Protein AF-A0A7V0P4Y6-F1 (afdb_monomer)

Foldseek 3Di:
DDPVVVVVVQVVAWAQAPVGTGGLVVLVVLLPADAPVRVVVVVDPDDHRPPCNPDQQLSVLVVDDPVRHDHSVVSRVVSVVVVVVVVVD

Solvent-accessible surface area (backbone atoms only — not comparable to full-atom values): 5318 Å² total; per-residue (Å²): 134,57,75,67,57,55,53,53,49,45,63,74,59,35,45,63,47,98,93,41,81,41,33,68,69,58,52,51,56,44,55,70,31,44,46,63,75,57,32,63,76,63,77,50,100,60,76,56,31,51,79,75,48,78,79,41,45,45,57,59,38,70,69,43,60,78,94,70,40,67,53,55,64,59,30,46,53,52,42,51,51,58,51,55,59,61,70,77,106

Radius of gyration: 15.43 Å; Cα contacts (8 Å, |Δi|>4): 70; chains: 1; bounding box: 32×36×42 Å

Mean predicted aligned error: 6.95 Å

pLDDT: mean 82.92, std 9.31, range [45.31, 93.0]

Sequence (89 aa):
MIQEDIEKWLKKNTFQCPLGRVSLRQCEANRNRPTFGKALRRRRWTLFKPLECENCTVWKNAAKPKDQRMSSKEAIDDQIEQRGQNHLR

Structure (mmCIF, N/CA/C/O backbone):
data_AF-A0A7V0P4Y6-F1
#
_entry.id   AF-A0A7V0P4Y6-F1
#
loop_
_atom_site.group_PDB
_atom_site.id
_atom_site.type_symbol
_atom_site.label_atom_id
_atom_site.label_alt_id
_atom_site.label_comp_id
_atom_site.label_asym_id
_atom_site.label_entity_id
_atom_site.label_seq_id
_atom_site.pdbx_PDB_ins_code
_atom_site.Cartn_x
_atom_site.Cartn_y
_atom_site.Cartn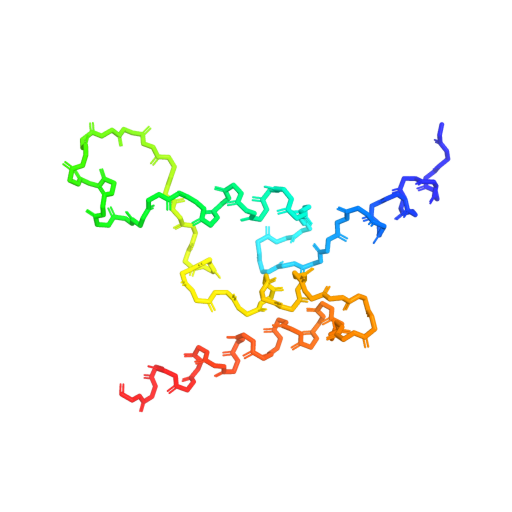_z
_atom_site.occupancy
_atom_site.B_iso_or_equiv
_atom_site.auth_seq_id
_atom_site.auth_comp_id
_atom_site.auth_asym_id
_atom_site.auth_atom_id
_atom_site.pdbx_PDB_model_num
ATOM 1 N N . MET A 1 1 ? -12.487 19.031 18.559 1.00 62.09 1 MET A N 1
ATOM 2 C CA . MET A 1 1 ? -12.362 17.571 18.363 1.00 62.09 1 MET A CA 1
ATOM 3 C C . MET A 1 1 ? -11.463 17.049 19.454 1.00 62.09 1 MET A C 1
ATOM 5 O O . MET A 1 1 ? -10.390 17.611 19.640 1.00 62.09 1 MET A O 1
ATOM 9 N N . ILE A 1 2 ? -11.930 16.057 20.201 1.00 86.12 2 ILE A N 1
ATOM 10 C CA . ILE A 1 2 ? -11.160 15.432 21.277 1.00 86.12 2 ILE A CA 1
ATOM 11 C C . ILE A 1 2 ? -10.187 14.438 20.625 1.00 86.12 2 ILE A C 1
ATOM 13 O O . ILE A 1 2 ? -10.509 13.859 19.587 1.00 86.12 2 ILE A O 1
ATOM 17 N N . GLN A 1 3 ? -8.992 14.252 21.188 1.00 89.38 3 GLN A N 1
ATOM 18 C CA . GLN A 1 3 ? -7.939 13.381 20.636 1.00 89.38 3 GLN A CA 1
ATOM 19 C C . GLN A 1 3 ? -8.458 11.978 20.249 1.00 89.38 3 GLN A C 1
ATOM 21 O O . GLN A 1 3 ? -8.077 11.424 19.218 1.00 89.38 3 GLN A O 1
ATOM 26 N N . GLU A 1 4 ? -9.396 11.434 21.026 1.00 92.25 4 GLU A N 1
ATOM 27 C CA . GLU A 1 4 ? -10.020 10.131 20.779 1.00 92.25 4 GLU A CA 1
ATOM 28 C C . GLU A 1 4 ? -10.796 10.050 19.456 1.00 92.25 4 GLU A C 1
ATOM 30 O O . GLU A 1 4 ? -10.792 9.009 18.791 1.00 92.25 4 GLU A O 1
ATOM 35 N N . ASP A 1 5 ? -11.451 11.137 19.043 1.00 93.00 5 ASP A N 1
ATOM 36 C CA . ASP A 1 5 ? -12.220 11.173 17.796 1.00 93.00 5 ASP A CA 1
ATOM 37 C C . ASP A 1 5 ? -11.291 11.102 16.585 1.00 93.00 5 ASP A C 1
ATOM 39 O O . ASP A 1 5 ? -11.582 10.415 15.601 1.00 93.00 5 ASP A O 1
ATOM 43 N N . ILE A 1 6 ? -10.134 11.761 16.687 1.00 90.25 6 ILE A N 1
ATOM 44 C CA . ILE A 1 6 ? -9.088 11.732 15.664 1.00 90.25 6 ILE A CA 1
ATOM 45 C C . ILE A 1 6 ? -8.558 10.303 15.527 1.00 90.25 6 ILE A C 1
ATOM 47 O O . ILE A 1 6 ? -8.462 9.780 14.416 1.00 90.25 6 ILE A O 1
ATOM 51 N N . GLU A 1 7 ? -8.277 9.620 16.637 1.00 90.38 7 GLU A N 1
ATOM 52 C CA . GLU A 1 7 ? -7.778 8.243 16.603 1.00 90.38 7 GLU A CA 1
ATOM 53 C C . GLU A 1 7 ? -8.796 7.243 16.049 1.00 90.38 7 GLU A C 1
ATOM 55 O O . GLU A 1 7 ? -8.436 6.374 15.242 1.00 90.38 7 GLU A O 1
ATOM 60 N N . LYS A 1 8 ? -10.072 7.372 16.435 1.00 91.19 8 LYS A N 1
ATOM 61 C CA . LYS A 1 8 ? -11.167 6.559 15.882 1.00 91.19 8 LYS A CA 1
ATOM 62 C C . LYS A 1 8 ? -11.296 6.778 14.380 1.00 91.19 8 LYS A C 1
ATOM 64 O O . LYS A 1 8 ? -11.384 5.808 13.620 1.00 91.19 8 LYS A O 1
ATOM 69 N N . TRP A 1 9 ? -11.254 8.034 13.936 1.00 91.06 9 TRP A N 1
ATOM 70 C CA . TRP A 1 9 ? -11.301 8.365 12.518 1.00 91.06 9 TRP A CA 1
ATOM 71 C C . TRP A 1 9 ? -10.106 7.771 11.768 1.00 91.06 9 TRP A C 1
ATOM 73 O O . TRP A 1 9 ? -10.290 7.114 10.740 1.00 91.06 9 TRP A O 1
ATOM 83 N N . LEU A 1 10 ? -8.892 7.912 12.304 1.00 89.69 10 LE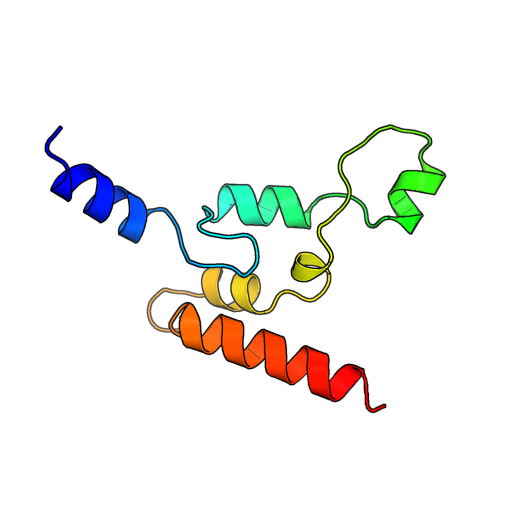U A N 1
ATOM 84 C CA . LEU A 1 10 ? -7.686 7.354 11.701 1.00 89.69 10 LEU A CA 1
ATOM 85 C C . LEU A 1 10 ? -7.782 5.829 11.591 1.00 89.69 10 LEU A C 1
ATOM 87 O O . LEU A 1 10 ? -7.536 5.291 10.515 1.00 89.69 10 LEU A O 1
ATOM 91 N N . LYS A 1 11 ? -8.179 5.108 12.648 1.00 87.38 11 LYS A N 1
ATOM 92 C CA . LYS A 1 11 ? -8.361 3.640 12.604 1.00 87.38 11 LYS A CA 1
ATOM 93 C C . LYS A 1 11 ? -9.393 3.194 11.562 1.00 87.38 11 LYS A C 1
ATOM 95 O O . LYS A 1 11 ? -9.224 2.138 10.965 1.00 87.38 11 LYS A O 1
ATOM 100 N N . LYS A 1 12 ? -10.445 3.984 11.325 1.00 86.62 12 LYS A N 1
ATOM 101 C CA . LYS A 1 12 ? -11.500 3.649 10.355 1.00 86.62 12 LYS A CA 1
ATOM 102 C C . LYS A 1 12 ? -11.098 3.923 8.901 1.00 86.62 12 LYS A C 1
ATOM 104 O O . LYS A 1 12 ? -11.560 3.214 8.010 1.00 86.62 12 LYS A O 1
ATOM 109 N N . ASN A 1 13 ? -10.272 4.942 8.660 1.00 88.00 13 ASN A N 1
ATOM 110 C CA . ASN A 1 13 ? -9.992 5.460 7.313 1.00 88.00 13 ASN A CA 1
ATOM 111 C C . ASN A 1 13 ? -8.574 5.164 6.803 1.00 88.00 13 ASN A C 1
ATOM 113 O O . ASN A 1 13 ? -8.275 5.379 5.626 1.00 88.00 13 ASN A O 1
ATOM 117 N N . THR A 1 14 ? -7.693 4.674 7.672 1.00 91.19 14 THR A N 1
ATOM 118 C CA . THR A 1 14 ? -6.305 4.342 7.336 1.00 91.19 14 THR A CA 1
ATOM 119 C C . THR A 1 14 ? -5.933 2.964 7.863 1.00 91.19 14 THR A C 1
ATOM 121 O O . THR A 1 14 ? -6.563 2.447 8.782 1.00 91.19 14 THR A O 1
ATOM 124 N N . PHE A 1 15 ? -4.887 2.380 7.294 1.00 88.31 15 PHE A N 1
ATOM 125 C CA . PHE A 1 15 ? -4.300 1.124 7.741 1.00 88.31 15 PHE A CA 1
ATOM 126 C C . PHE A 1 15 ? -2.783 1.272 7.863 1.00 88.31 15 PHE A C 1
ATOM 128 O O . PHE A 1 15 ? -2.196 2.204 7.305 1.00 88.31 15 PHE A O 1
ATOM 135 N N . GLN A 1 16 ? -2.156 0.370 8.618 1.00 89.50 16 GLN A N 1
ATOM 136 C CA . GLN A 1 16 ? -0.699 0.340 8.728 1.00 89.50 16 GLN A CA 1
ATOM 137 C C . GLN A 1 16 ? -0.077 -0.369 7.526 1.00 89.50 16 GLN A C 1
ATOM 139 O O . GLN A 1 16 ? -0.556 -1.412 7.087 1.00 89.50 16 GLN A O 1
ATOM 144 N N . CYS A 1 17 ? 0.991 0.220 7.002 1.00 88.38 17 CYS A N 1
ATOM 145 C CA . CYS A 1 17 ? 1.761 -0.225 5.848 1.00 88.38 17 CYS A CA 1
ATOM 146 C C . CYS A 1 17 ? 3.254 -0.013 6.163 1.00 88.38 17 CYS A C 1
ATOM 148 O O . CYS A 1 17 ? 3.570 0.826 7.007 1.00 88.38 17 CYS A O 1
ATOM 150 N N . PRO A 1 18 ? 4.196 -0.689 5.479 1.00 88.62 18 PRO A N 1
ATOM 151 C CA . PRO A 1 18 ? 5.623 -0.403 5.654 1.00 88.62 18 PRO A CA 1
ATOM 152 C C . PRO A 1 18 ? 6.010 1.052 5.329 1.00 88.62 18 PRO A C 1
ATOM 154 O O . PRO A 1 18 ? 7.012 1.551 5.823 1.00 88.62 18 PRO A O 1
ATOM 157 N N . LEU A 1 19 ? 5.186 1.759 4.545 1.00 88.81 19 LEU A N 1
ATOM 158 C CA . LEU A 1 19 ? 5.329 3.195 4.270 1.00 88.81 19 LEU A CA 1
ATOM 159 C C . LEU A 1 19 ? 4.752 4.098 5.382 1.00 88.81 19 LEU A C 1
ATOM 161 O O . LEU A 1 19 ? 4.717 5.316 5.226 1.00 88.81 19 LEU A O 1
ATOM 165 N N . GLY A 1 20 ? 4.250 3.511 6.470 1.00 89.75 20 GLY A N 1
ATOM 166 C CA . GLY A 1 20 ? 3.527 4.178 7.548 1.00 89.75 20 GLY A CA 1
ATOM 167 C C . GLY A 1 20 ? 2.008 4.012 7.451 1.00 89.75 20 GLY A C 1
ATOM 168 O O . GLY A 1 20 ? 1.483 3.123 6.777 1.00 89.75 20 GLY A O 1
ATOM 169 N N . ARG A 1 21 ? 1.271 4.888 8.137 1.00 90.62 21 ARG A N 1
ATOM 170 C CA . ARG A 1 21 ? -0.195 4.883 8.136 1.00 90.62 21 ARG A CA 1
ATOM 171 C C . ARG A 1 21 ? -0.719 5.547 6.862 1.00 90.62 21 ARG A C 1
ATOM 173 O O . ARG A 1 21 ? -0.474 6.727 6.633 1.00 90.62 21 ARG A O 1
ATOM 180 N N . VAL A 1 22 ? -1.473 4.809 6.050 1.00 91.81 22 VAL A N 1
ATOM 181 C CA . VAL A 1 22 ? -1.975 5.286 4.748 1.00 91.81 22 VAL A CA 1
ATOM 182 C C . VAL A 1 22 ? -3.458 4.981 4.562 1.00 91.81 22 VAL A C 1
ATOM 184 O O . VAL A 1 22 ? -3.991 4.023 5.119 1.00 91.81 22 VAL A O 1
ATOM 187 N N . SER A 1 23 ? -4.144 5.797 3.763 1.00 91.19 23 SER A N 1
ATOM 188 C CA . SER A 1 23 ? -5.499 5.491 3.287 1.00 91.19 23 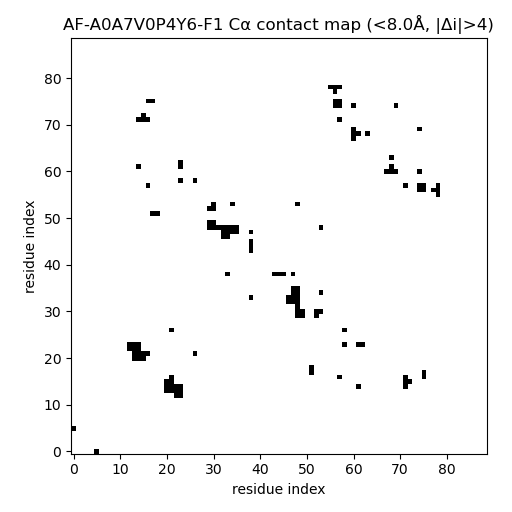SER A CA 1
ATOM 189 C C . SER A 1 23 ? -5.458 4.578 2.056 1.00 91.19 23 SER A C 1
ATOM 191 O O . SER A 1 23 ? -4.449 4.522 1.347 1.00 91.19 23 SER A O 1
ATOM 193 N N . LEU A 1 24 ? -6.574 3.902 1.749 1.00 88.38 24 LEU A N 1
ATOM 194 C CA . LEU A 1 24 ? -6.707 3.102 0.518 1.00 88.38 24 LEU A CA 1
ATOM 195 C C . LEU A 1 24 ? -6.442 3.942 -0.736 1.00 88.38 24 LEU A C 1
ATOM 197 O O . LEU A 1 24 ? -5.631 3.552 -1.572 1.00 88.38 24 LEU A O 1
ATOM 201 N N . ARG A 1 25 ? -7.023 5.144 -0.801 1.00 90.69 25 ARG A N 1
ATOM 202 C CA . ARG A 1 25 ? -6.814 6.088 -1.906 1.00 90.69 25 ARG A CA 1
ATOM 203 C C . ARG A 1 25 ? -5.337 6.450 -2.088 1.00 90.69 25 ARG A C 1
ATOM 205 O O . ARG A 1 25 ? -4.845 6.511 -3.211 1.00 90.69 25 ARG A O 1
ATOM 212 N N . GLN A 1 26 ? -4.613 6.698 -0.996 1.00 90.81 26 GLN A N 1
ATOM 213 C CA . GLN A 1 26 ? -3.187 7.020 -1.076 1.00 90.81 26 GLN A CA 1
ATOM 214 C C . GLN A 1 26 ? -2.347 5.807 -1.490 1.00 90.81 26 GLN A C 1
ATOM 216 O O . GLN A 1 26 ? -1.399 5.947 -2.264 1.00 90.81 26 GLN A O 1
ATOM 221 N N . CYS A 1 27 ? -2.722 4.610 -1.035 1.00 92.12 27 CYS A N 1
ATOM 222 C CA . CYS A 1 27 ? -2.101 3.364 -1.469 1.00 92.12 27 CYS A CA 1
ATOM 223 C C . CYS A 1 27 ? -2.287 3.133 -2.981 1.00 92.12 27 CYS A C 1
ATOM 225 O O . CYS A 1 27 ? -1.316 2.853 -3.684 1.00 92.12 27 CYS A O 1
ATOM 227 N N . GLU A 1 28 ? -3.496 3.334 -3.507 1.00 91.19 28 GLU A N 1
ATOM 228 C CA . GLU A 1 28 ? -3.787 3.252 -4.944 1.00 91.19 28 GLU A CA 1
ATOM 229 C C . GLU A 1 28 ? -2.990 4.279 -5.750 1.00 91.19 28 GLU A C 1
ATOM 231 O O . GLU A 1 28 ? -2.369 3.932 -6.756 1.00 91.19 28 GLU A O 1
ATOM 236 N N . ALA A 1 29 ? -2.921 5.525 -5.272 1.00 91.44 29 ALA A N 1
ATOM 237 C CA . ALA A 1 29 ? -2.118 6.563 -5.909 1.00 91.44 29 ALA A CA 1
ATOM 238 C C . ALA A 1 29 ? -0.635 6.165 -5.997 1.00 91.44 29 ALA A C 1
ATOM 240 O O . ALA A 1 29 ? -0.021 6.338 -7.047 1.00 91.44 29 ALA A O 1
ATOM 241 N N . ASN A 1 30 ? -0.064 5.584 -4.936 1.00 91.31 30 ASN A N 1
ATOM 242 C CA . ASN A 1 30 ? 1.316 5.090 -4.941 1.00 91.31 30 ASN A CA 1
ATOM 243 C C . ASN A 1 30 ? 1.510 3.908 -5.906 1.00 91.31 30 ASN A C 1
ATOM 245 O O . ASN A 1 30 ? 2.506 3.862 -6.627 1.00 91.31 30 ASN A O 1
ATOM 249 N N . ARG A 1 31 ? 0.552 2.973 -5.965 1.00 89.69 31 ARG A N 1
ATOM 250 C CA . ARG A 1 31 ? 0.590 1.797 -6.857 1.00 89.69 31 ARG A CA 1
ATOM 251 C C . ARG A 1 31 ? 0.435 2.147 -8.336 1.00 89.69 31 ARG A C 1
ATOM 253 O O . ARG A 1 31 ? 0.979 1.431 -9.178 1.00 89.69 31 ARG A O 1
ATOM 260 N N . ASN A 1 32 ? -0.260 3.235 -8.653 1.00 90.12 32 ASN A N 1
ATOM 261 C CA . ASN A 1 32 ? -0.457 3.702 -10.026 1.00 90.12 32 ASN A CA 1
ATOM 262 C C . ASN A 1 32 ? 0.742 4.488 -10.577 1.00 90.12 32 ASN A C 1
ATOM 264 O O . ASN A 1 32 ? 0.804 4.760 -11.778 1.00 90.12 32 ASN A O 1
ATOM 268 N N . ARG A 1 33 ? 1.723 4.829 -9.732 1.00 90.88 33 ARG A N 1
ATOM 269 C CA . ARG A 1 33 ? 2.957 5.479 -10.184 1.00 90.88 33 ARG A CA 1
ATOM 270 C C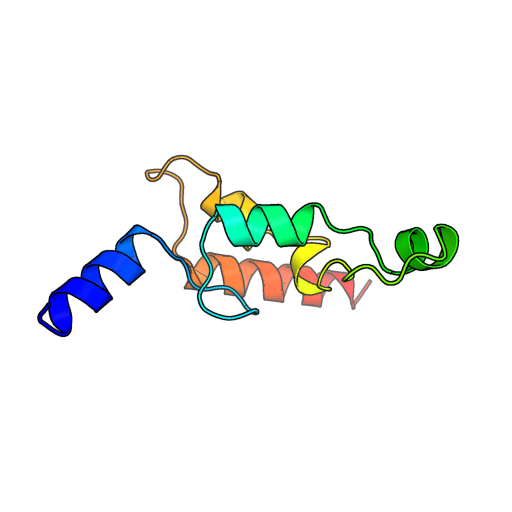 . ARG A 1 33 ? 3.760 4.561 -11.113 1.00 90.88 33 ARG A C 1
ATOM 272 O O . ARG A 1 33 ? 3.726 3.333 -10.969 1.00 90.88 33 ARG A O 1
ATOM 279 N N . PRO A 1 34 ? 4.509 5.136 -12.067 1.00 88.12 34 PRO A N 1
ATOM 280 C CA . PRO A 1 34 ? 5.421 4.362 -12.896 1.00 88.12 34 PRO A CA 1
ATOM 281 C C . PRO A 1 34 ? 6.522 3.720 -12.041 1.00 88.12 34 PRO A C 1
ATOM 283 O O . PRO A 1 34 ? 7.001 4.309 -11.071 1.00 88.12 34 PRO A O 1
ATOM 286 N N . THR A 1 35 ? 6.952 2.518 -12.428 1.00 87.88 35 THR A N 1
ATOM 287 C CA . THR A 1 35 ? 8.194 1.934 -11.905 1.00 87.88 35 THR A CA 1
ATOM 288 C C . THR A 1 35 ? 9.384 2.782 -12.346 1.00 87.88 35 THR A C 1
ATOM 290 O O . THR A 1 35 ? 9.302 3.490 -13.356 1.00 87.88 35 THR A O 1
ATOM 293 N N . PHE A 1 36 ? 10.497 2.695 -11.618 1.00 82.00 36 PHE A N 1
ATOM 294 C CA . PHE A 1 36 ? 11.695 3.495 -11.885 1.00 82.00 36 PHE A CA 1
ATOM 295 C C . PHE A 1 36 ? 12.132 3.430 -13.360 1.00 82.00 36 PHE A C 1
ATOM 297 O O . PHE A 1 36 ? 12.241 4.459 -14.028 1.00 82.00 36 PHE A O 1
ATOM 304 N N . GLY A 1 37 ? 12.221 2.221 -13.930 1.00 80.56 37 GLY A N 1
ATOM 305 C CA . GLY A 1 37 ? 12.574 2.031 -15.342 1.00 80.56 37 GLY A CA 1
ATOM 306 C C . GLY A 1 37 ? 11.583 2.661 -16.335 1.00 80.56 37 GLY A C 1
ATOM 307 O O . GLY A 1 37 ? 11.992 3.184 -17.371 1.00 80.56 37 GLY A O 1
ATOM 308 N N . LYS A 1 38 ? 10.277 2.672 -16.027 1.00 82.44 38 LYS A N 1
ATOM 309 C CA . LYS A 1 38 ? 9.257 3.314 -16.880 1.00 82.44 38 LYS A CA 1
ATOM 310 C C . LYS A 1 38 ? 9.286 4.837 -16.770 1.00 82.44 38 LYS A C 1
ATOM 312 O O . LYS A 1 38 ? 9.021 5.519 -17.757 1.00 82.44 38 LYS A O 1
ATOM 317 N N . ALA A 1 39 ? 9.589 5.368 -15.591 1.00 81.25 39 ALA A N 1
ATOM 318 C CA . ALA A 1 39 ? 9.674 6.802 -15.358 1.00 81.25 39 ALA A CA 1
ATOM 319 C C . ALA A 1 39 ? 10.899 7.421 -16.049 1.00 81.25 39 ALA A C 1
ATOM 321 O O . ALA A 1 39 ? 10.752 8.433 -16.734 1.00 81.25 39 ALA A O 1
ATOM 322 N N . LEU A 1 40 ? 12.062 6.755 -15.985 1.00 78.88 40 LEU A N 1
ATOM 323 C CA . LEU A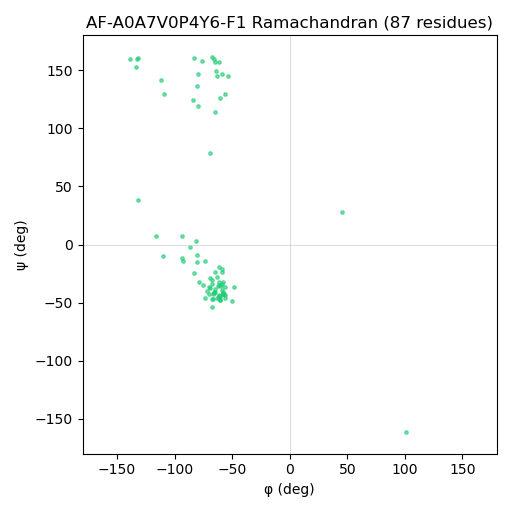 1 40 ? 13.272 7.175 -16.705 1.00 78.88 40 LEU A CA 1
ATOM 324 C C . LEU A 1 40 ? 13.036 7.285 -18.219 1.00 78.88 40 LEU A C 1
ATOM 326 O O . LEU A 1 40 ? 13.415 8.279 -18.838 1.00 78.88 40 LEU A O 1
ATOM 330 N N . ARG A 1 41 ? 12.325 6.316 -18.815 1.00 79.31 41 ARG A N 1
ATOM 331 C CA . ARG A 1 41 ? 11.976 6.342 -20.249 1.00 79.31 41 ARG A CA 1
ATOM 332 C C . ARG A 1 41 ? 11.077 7.515 -20.640 1.00 79.31 41 ARG A C 1
ATOM 334 O O . ARG A 1 41 ? 11.119 7.951 -21.783 1.00 79.31 41 ARG A O 1
ATOM 341 N N . ARG A 1 42 ? 10.260 8.026 -19.715 1.00 71.94 42 ARG A N 1
ATOM 342 C CA . ARG A 1 42 ? 9.316 9.121 -19.983 1.00 71.94 42 ARG A CA 1
ATOM 343 C C . ARG A 1 42 ? 9.928 10.516 -19.811 1.00 71.94 42 ARG A C 1
ATOM 345 O O . ARG A 1 42 ? 9.208 11.483 -20.040 1.00 71.94 42 ARG A O 1
ATOM 352 N N . ARG A 1 43 ? 11.208 10.630 -19.405 1.00 65.69 43 ARG A N 1
ATOM 353 C CA . ARG A 1 43 ? 11.936 11.901 -19.155 1.00 65.69 43 ARG A CA 1
ATOM 354 C C . ARG A 1 43 ? 11.130 12.935 -18.352 1.00 65.69 43 ARG A C 1
ATOM 356 O O . ARG A 1 43 ? 11.307 14.140 -18.499 1.00 65.69 43 ARG A O 1
ATOM 363 N N . ARG A 1 44 ? 10.215 12.464 -17.506 1.00 68.19 44 ARG A N 1
ATOM 364 C CA . ARG A 1 44 ? 9.373 13.290 -16.646 1.00 68.19 44 ARG A CA 1
ATOM 365 C C . ARG A 1 44 ? 9.847 13.094 -15.215 1.00 68.19 44 ARG A C 1
ATOM 367 O O . ARG A 1 44 ? 9.948 11.957 -14.758 1.00 68.19 44 ARG A O 1
ATOM 374 N N . TRP A 1 45 ? 10.086 14.195 -14.508 1.00 67.75 45 TRP A N 1
ATOM 375 C CA . TRP A 1 45 ? 10.293 14.202 -13.060 1.00 67.75 45 TRP A CA 1
ATOM 376 C C . TRP A 1 45 ? 8.972 13.858 -12.364 1.00 67.75 45 TRP A C 1
ATOM 378 O O . TRP A 1 45 ? 8.220 14.724 -11.929 1.00 67.75 45 TRP A O 1
ATOM 388 N N . THR A 1 46 ? 8.638 12.571 -12.343 1.00 76.56 46 THR A N 1
ATOM 389 C CA . THR A 1 46 ? 7.464 12.035 -11.650 1.00 76.56 46 THR A CA 1
ATOM 390 C C . THR A 1 46 ? 7.910 11.188 -10.482 1.00 76.56 46 THR A C 1
ATOM 392 O O . THR A 1 46 ? 8.860 10.419 -10.611 1.00 76.56 46 THR A O 1
ATOM 395 N N . LEU A 1 47 ? 7.173 11.271 -9.376 1.00 83.62 47 LEU A N 1
ATOM 396 C CA . LEU A 1 47 ? 7.376 10.378 -8.245 1.00 83.62 47 LEU A CA 1
ATOM 397 C C . LEU A 1 47 ? 7.258 8.921 -8.699 1.00 83.62 47 LEU A C 1
ATOM 399 O O . LEU A 1 47 ? 6.285 8.528 -9.351 1.00 83.62 47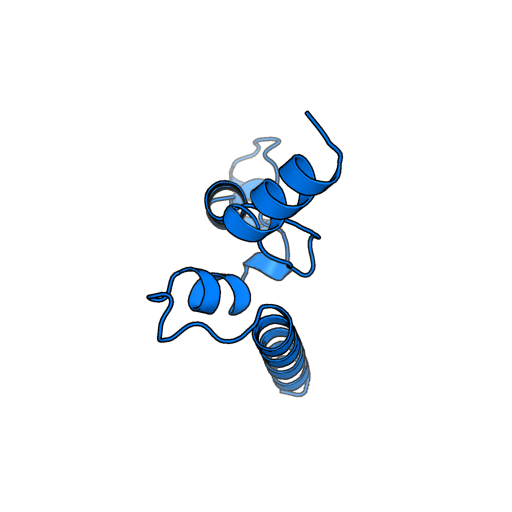 LEU A O 1
ATOM 403 N N . PHE A 1 48 ? 8.255 8.127 -8.331 1.00 87.81 48 PHE A N 1
ATOM 404 C CA . PHE A 1 48 ? 8.305 6.711 -8.651 1.00 87.81 48 PHE A CA 1
ATOM 405 C C . PHE A 1 48 ? 7.363 5.914 -7.747 1.00 87.81 48 PHE A C 1
ATOM 407 O O . PHE A 1 48 ? 6.979 6.349 -6.653 1.00 87.81 48 PHE A O 1
ATOM 414 N N . LYS A 1 49 ? 6.985 4.727 -8.221 1.00 91.31 49 LYS A N 1
ATOM 415 C CA . LYS A 1 49 ? 6.352 3.705 -7.393 1.00 91.31 49 LYS A CA 1
ATOM 416 C C . LYS A 1 49 ? 7.317 3.309 -6.264 1.00 91.31 49 LYS A C 1
ATOM 418 O O . LYS A 1 49 ? 8.446 2.939 -6.580 1.00 91.31 49 LYS A O 1
ATOM 423 N N . PRO A 1 50 ? 6.900 3.364 -4.985 1.00 89.88 50 PRO A N 1
ATOM 424 C CA . PRO A 1 50 ? 7.700 2.827 -3.886 1.00 89.88 50 PRO A CA 1
ATOM 425 C C . PRO A 1 50 ? 7.981 1.334 -4.090 1.00 89.88 50 PRO A C 1
ATOM 427 O O . PRO A 1 50 ? 7.116 0.615 -4.597 1.00 89.88 50 PRO A O 1
ATOM 430 N N . LEU A 1 51 ? 9.146 0.852 -3.661 1.00 87.12 51 LEU A N 1
ATOM 431 C CA . LEU A 1 51 ? 9.536 -0.557 -3.819 1.00 87.12 51 LEU A CA 1
ATOM 432 C C . LEU A 1 51 ? 8.547 -1.498 -3.116 1.00 87.12 51 LEU A C 1
ATOM 434 O O . LEU A 1 51 ? 8.179 -2.553 -3.628 1.00 87.12 51 LEU A O 1
ATOM 438 N N . GLU A 1 52 ? 8.019 -1.056 -1.979 1.00 87.62 52 GLU A N 1
ATOM 439 C CA . GLU A 1 52 ? 6.999 -1.720 -1.166 1.00 87.62 52 GLU A CA 1
ATOM 440 C C . GLU A 1 52 ? 5.709 -1.968 -1.960 1.00 87.62 52 GLU A C 1
ATOM 442 O O . GLU A 1 52 ? 4.932 -2.857 -1.617 1.00 87.62 52 GLU A O 1
ATOM 447 N N . CYS A 1 53 ? 5.470 -1.179 -3.015 1.00 88.81 53 CYS A N 1
ATOM 448 C CA . CYS A 1 53 ? 4.276 -1.220 -3.849 1.00 88.81 53 CYS A CA 1
ATOM 449 C C . CYS A 1 53 ? 4.412 -2.102 -5.101 1.00 88.81 53 CYS A C 1
ATOM 451 O O . CYS A 1 53 ? 3.384 -2.362 -5.732 1.00 88.81 53 CYS A O 1
ATOM 453 N N . GLU A 1 54 ? 5.611 -2.567 -5.476 1.00 83.62 54 GLU A N 1
ATOM 454 C CA . GLU A 1 54 ? 5.807 -3.371 -6.697 1.00 83.62 54 GLU A CA 1
ATOM 455 C C . GLU A 1 54 ? 5.086 -4.724 -6.619 1.00 83.62 54 GLU A C 1
ATOM 457 O O . GLU A 1 54 ? 4.384 -5.080 -7.562 1.00 83.62 54 GLU A O 1
ATOM 462 N N . ASN A 1 55 ? 5.125 -5.384 -5.454 1.00 80.88 55 ASN A N 1
ATOM 463 C CA . ASN A 1 55 ? 4.454 -6.664 -5.180 1.00 80.88 55 ASN A CA 1
ATOM 464 C C . ASN A 1 55 ? 3.654 -6.644 -3.862 1.00 80.88 55 ASN A C 1
ATOM 466 O O . ASN A 1 55 ? 3.637 -7.609 -3.108 1.00 80.88 55 ASN A O 1
ATOM 470 N N . CYS A 1 56 ? 2.996 -5.523 -3.556 1.00 86.44 56 CYS A N 1
ATOM 471 C CA . CYS A 1 56 ? 2.328 -5.334 -2.264 1.00 86.44 56 CYS A CA 1
ATOM 472 C C . CYS A 1 56 ? 1.147 -6.294 -2.038 1.00 86.44 56 CYS A C 1
ATOM 474 O O . CYS A 1 56 ? 0.111 -6.166 -2.704 1.00 86.44 56 CYS A O 1
ATOM 476 N N . THR A 1 57 ? 1.274 -7.200 -1.064 1.00 83.94 57 THR A N 1
ATOM 477 C CA . THR A 1 57 ? 0.172 -8.037 -0.564 1.00 83.94 57 THR A CA 1
ATOM 478 C C . THR A 1 57 ? -0.668 -7.315 0.480 1.00 83.94 57 THR A C 1
ATOM 480 O O . THR A 1 57 ? -1.872 -7.558 0.539 1.00 83.94 57 THR A O 1
ATOM 483 N N . VAL A 1 58 ? -0.108 -6.323 1.186 1.00 85.81 58 VAL A N 1
ATOM 484 C CA . VAL A 1 58 ? -0.869 -5.478 2.123 1.00 85.81 58 VAL A CA 1
ATOM 485 C C . VAL A 1 58 ? -2.051 -4.799 1.425 1.00 85.81 58 VAL A C 1
ATOM 487 O O . VAL A 1 58 ? -3.161 -4.814 1.949 1.00 85.81 58 VAL A O 1
ATOM 490 N N . TRP A 1 59 ? -1.866 -4.266 0.210 1.00 84.69 59 TRP A N 1
ATOM 491 C CA . TRP A 1 59 ? -2.975 -3.709 -0.575 1.00 84.69 59 TRP A CA 1
ATOM 492 C C . TRP A 1 59 ? -3.969 -4.781 -1.017 1.00 84.69 59 TRP A C 1
ATOM 494 O O . TRP A 1 59 ? -5.169 -4.554 -0.918 1.00 84.69 59 TRP A O 1
ATOM 504 N N . LYS A 1 60 ? -3.497 -5.952 -1.474 1.00 83.44 60 LYS A N 1
ATOM 505 C CA . LYS A 1 60 ? -4.391 -7.054 -1.870 1.00 83.44 60 LYS A CA 1
ATOM 506 C C . LYS A 1 60 ? -5.289 -7.453 -0.704 1.00 83.44 60 LYS A C 1
ATOM 508 O O . LYS A 1 60 ? -6.476 -7.662 -0.905 1.00 83.44 60 LYS A O 1
ATOM 513 N N . ASN A 1 61 ? -4.734 -7.504 0.504 1.00 85.06 61 ASN A N 1
ATOM 514 C CA . ASN A 1 61 ? -5.495 -7.750 1.717 1.00 85.06 61 ASN A CA 1
ATOM 515 C C . ASN A 1 61 ? -6.437 -6.579 2.048 1.00 85.06 61 ASN A C 1
ATOM 517 O O . ASN A 1 61 ? -7.621 -6.791 2.276 1.00 85.06 61 ASN A O 1
ATOM 521 N N . ALA A 1 62 ? -5.958 -5.333 1.998 1.00 81.62 62 ALA A N 1
ATOM 522 C CA . ALA A 1 62 ? -6.772 -4.149 2.283 1.00 81.62 62 ALA A CA 1
ATOM 523 C C . ALA A 1 62 ? -7.913 -3.920 1.269 1.00 81.62 62 ALA A C 1
ATOM 525 O O . ALA A 1 62 ? -8.907 -3.284 1.613 1.00 81.62 62 ALA A O 1
ATOM 526 N N . ALA A 1 63 ? -7.791 -4.439 0.045 1.00 81.31 63 ALA A N 1
ATOM 527 C CA . ALA A 1 63 ? -8.810 -4.377 -0.999 1.00 81.31 63 ALA A CA 1
ATOM 528 C C . ALA A 1 63 ? -9.916 -5.441 -0.843 1.00 81.31 63 ALA A C 1
ATOM 530 O O . ALA A 1 63 ? -10.971 -5.303 -1.459 1.00 81.31 63 ALA A O 1
ATOM 531 N N . LYS A 1 64 ? -9.721 -6.478 -0.013 1.00 83.44 64 LYS A N 1
ATOM 532 C CA . LYS A 1 64 ? -10.732 -7.525 0.224 1.00 83.44 64 LYS A CA 1
ATOM 533 C C . LYS A 1 64 ? -11.965 -6.995 0.978 1.00 83.44 64 LYS A C 1
ATOM 535 O O . LYS A 1 64 ? -11.881 -5.950 1.637 1.00 83.44 64 LYS A O 1
ATOM 540 N N . PRO A 1 65 ? -13.103 -7.710 0.939 1.00 79.31 65 PRO A N 1
ATOM 541 C CA . PRO A 1 65 ? -14.215 -7.521 1.876 1.00 79.31 65 PRO A CA 1
ATOM 542 C C . PRO A 1 65 ? -13.742 -7.622 3.334 1.00 79.31 65 PRO A C 1
ATOM 544 O O . PRO A 1 65 ? -12.808 -8.371 3.614 1.00 79.31 65 PRO A O 1
ATOM 547 N N . LYS A 1 66 ? -14.328 -6.847 4.262 1.00 75.06 66 LYS A N 1
ATOM 548 C CA . LYS A 1 66 ? -13.847 -6.736 5.662 1.00 75.06 66 LYS A CA 1
ATOM 549 C C . LYS A 1 66 ? -13.769 -8.082 6.392 1.00 75.06 66 LYS A C 1
ATOM 551 O O . LYS A 1 66 ? -12.848 -8.278 7.170 1.00 75.06 66 LYS A O 1
ATOM 556 N N . ASP A 1 67 ? -14.714 -8.966 6.113 1.00 77.69 67 ASP A N 1
ATOM 557 C CA . ASP A 1 67 ? -14.834 -10.350 6.583 1.00 77.69 67 ASP A CA 1
ATOM 558 C C . ASP A 1 67 ? -13.665 -11.254 6.156 1.00 77.69 67 ASP A C 1
ATOM 560 O O . ASP A 1 67 ? -13.416 -12.275 6.786 1.00 77.69 67 ASP A O 1
ATOM 564 N N . GLN A 1 68 ? -12.915 -10.860 5.125 1.00 75.69 68 GLN A N 1
ATOM 565 C CA . GLN A 1 68 ? -11.796 -11.620 4.555 1.00 75.69 68 GLN A CA 1
ATOM 566 C C . GLN A 1 68 ? -10.449 -10.898 4.699 1.00 75.69 68 GLN A C 1
ATOM 568 O O . GLN A 1 68 ? -9.449 -11.316 4.104 1.00 75.69 68 GLN A O 1
ATOM 573 N N . ARG A 1 69 ? -10.413 -9.782 5.440 1.00 80.00 69 ARG A N 1
ATOM 574 C CA . ARG A 1 69 ? -9.177 -9.035 5.692 1.00 80.00 69 ARG A CA 1
ATOM 575 C C . ARG A 1 69 ? -8.430 -9.657 6.858 1.00 80.00 69 ARG A C 1
ATOM 577 O O . ARG A 1 69 ? -8.938 -9.695 7.972 1.00 80.00 69 ARG A O 1
ATOM 584 N N . MET A 1 70 ? -7.182 -10.025 6.611 1.00 80.56 70 MET A N 1
ATOM 585 C CA . MET A 1 70 ? -6.201 -10.234 7.675 1.00 80.56 70 MET A CA 1
ATOM 586 C C . MET A 1 70 ? -5.923 -8.898 8.372 1.00 80.56 70 MET A C 1
ATOM 588 O O . MET A 1 70 ? -6.142 -7.823 7.792 1.00 80.56 70 MET A O 1
ATOM 592 N N . SER A 1 71 ? -5.408 -8.936 9.597 1.00 82.25 71 SER A N 1
ATOM 593 C CA . SER A 1 71 ? -4.955 -7.718 10.264 1.00 82.25 71 SER A CA 1
ATOM 594 C C . SER A 1 71 ? -3.817 -7.051 9.477 1.00 82.25 71 SER A C 1
ATOM 596 O O . SER A 1 71 ? -3.096 -7.690 8.708 1.00 82.25 71 SER A O 1
ATOM 598 N N . SER A 1 72 ? -3.620 -5.739 9.668 1.00 79.88 72 SER A N 1
ATOM 599 C CA . SER A 1 72 ? -2.498 -5.036 9.026 1.00 79.88 72 SER A CA 1
ATOM 600 C C . SER A 1 72 ? -1.144 -5.641 9.391 1.00 79.88 72 SER A C 1
ATOM 602 O O . SER A 1 72 ? -0.247 -5.612 8.561 1.00 79.88 72 SER A O 1
ATOM 604 N N . LYS A 1 73 ? -1.003 -6.187 10.605 1.00 82.12 73 LYS A N 1
ATOM 605 C CA . LYS A 1 73 ? 0.238 -6.816 11.058 1.00 82.12 73 LYS A CA 1
ATOM 606 C C . LYS A 1 73 ? 0.515 -8.094 10.271 1.00 82.12 73 LYS A C 1
ATOM 608 O O . LYS A 1 73 ? 1.544 -8.179 9.620 1.00 82.12 73 LYS A O 1
ATOM 613 N N . GLU A 1 74 ? -0.450 -9.007 10.227 1.00 84.56 74 GLU A N 1
ATOM 614 C CA . GLU A 1 74 ? -0.321 -10.263 9.475 1.00 84.56 74 GLU A CA 1
ATOM 615 C C . GLU A 1 74 ? -0.064 -10.015 7.985 1.00 84.56 74 GLU A C 1
ATOM 617 O O . GLU A 1 74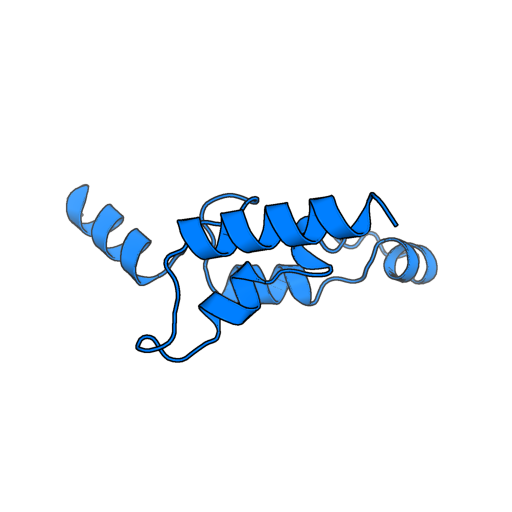 ? 0.755 -10.686 7.372 1.00 84.56 74 GLU A O 1
ATOM 622 N N . ALA A 1 75 ? -0.721 -9.009 7.400 1.00 83.38 75 ALA A N 1
ATOM 623 C CA . ALA A 1 75 ? -0.507 -8.662 5.999 1.00 83.38 75 ALA A CA 1
ATOM 624 C C . ALA A 1 75 ? 0.895 -8.088 5.725 1.00 83.38 75 ALA A C 1
ATOM 626 O O . ALA A 1 75 ? 1.412 -8.237 4.620 1.00 83.38 75 ALA A O 1
ATOM 627 N N . ILE A 1 76 ? 1.492 -7.396 6.701 1.00 83.69 76 ILE A N 1
ATOM 628 C CA . ILE A 1 76 ? 2.873 -6.907 6.611 1.00 83.69 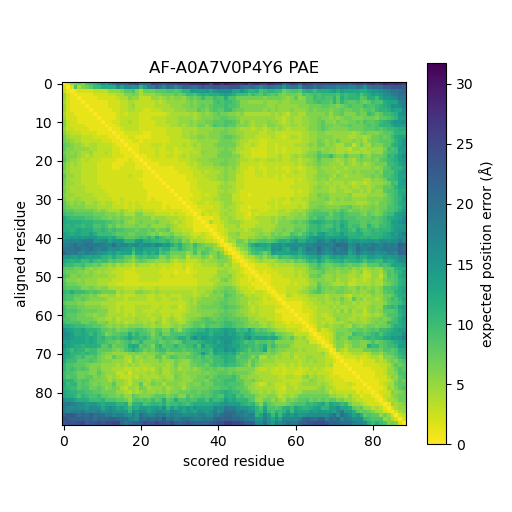76 ILE A CA 1
ATOM 629 C C . ILE A 1 76 ? 3.847 -8.075 6.757 1.00 83.69 76 ILE A C 1
ATOM 631 O O . ILE A 1 76 ? 4.764 -8.180 5.946 1.00 83.69 76 ILE A O 1
ATOM 635 N N . ASP A 1 77 ? 3.626 -8.946 7.740 1.00 85.50 77 ASP A N 1
ATOM 636 C CA . ASP A 1 77 ? 4.482 -10.101 8.013 1.00 85.50 77 ASP A CA 1
ATOM 637 C C . ASP A 1 77 ? 4.512 -11.058 6.802 1.00 85.50 77 ASP A C 1
ATOM 639 O O . ASP A 1 77 ? 5.595 -11.399 6.325 1.00 85.50 77 ASP A O 1
ATOM 643 N N . ASP A 1 78 ? 3.353 -11.358 6.196 1.00 85.06 78 ASP A N 1
ATOM 644 C CA . ASP A 1 78 ? 3.246 -12.121 4.937 1.00 85.06 78 ASP A CA 1
ATOM 645 C C . ASP A 1 78 ? 4.017 -11.452 3.785 1.00 85.06 78 ASP A C 1
ATOM 647 O O . ASP A 1 78 ? 4.739 -12.107 3.030 1.00 85.06 78 ASP A O 1
ATOM 651 N N . GLN A 1 79 ? 3.922 -10.122 3.656 1.00 82.44 79 GLN A N 1
ATOM 652 C CA . GLN A 1 79 ? 4.663 -9.402 2.620 1.00 82.44 79 GLN A CA 1
ATOM 653 C C . GLN A 1 79 ? 6.183 -9.493 2.829 1.00 82.44 79 GLN A C 1
ATOM 655 O O . GLN A 1 79 ? 6.934 -9.567 1.852 1.00 82.44 79 GLN A O 1
ATOM 660 N N . ILE A 1 80 ? 6.650 -9.443 4.079 1.00 83.88 80 ILE A N 1
ATOM 661 C CA . ILE A 1 80 ? 8.072 -9.560 4.421 1.00 83.88 80 ILE A CA 1
ATOM 662 C C . ILE A 1 80 ? 8.569 -10.970 4.095 1.00 83.88 80 ILE A C 1
ATOM 664 O O . ILE A 1 80 ? 9.595 -11.108 3.427 1.00 83.88 80 ILE A O 1
ATOM 668 N N . GLU A 1 81 ? 7.822 -12.001 4.489 1.00 83.25 81 GLU A N 1
ATOM 669 C CA . GLU A 1 81 ? 8.167 -13.399 4.229 1.00 83.25 81 GLU A CA 1
ATOM 670 C C . GLU A 1 81 ? 8.262 -13.692 2.724 1.00 83.25 81 GLU A C 1
ATOM 672 O O . GLU A 1 81 ? 9.278 -14.208 2.251 1.00 83.25 81 GLU A O 1
ATOM 677 N N . GLN A 1 82 ? 7.271 -13.256 1.937 1.00 77.94 82 GLN A N 1
ATOM 678 C CA . GLN A 1 82 ? 7.291 -13.418 0.479 1.00 77.94 82 GLN A CA 1
ATOM 679 C C . GLN A 1 82 ? 8.471 -12.690 -0.183 1.00 77.94 82 GLN A C 1
ATOM 681 O O . GLN A 1 82 ? 8.994 -13.149 -1.201 1.00 77.94 82 GLN A O 1
ATOM 686 N N . ARG A 1 83 ? 8.924 -11.552 0.362 1.00 78.31 83 ARG A N 1
ATOM 687 C CA . ARG A 1 83 ? 10.135 -10.873 -0.138 1.00 78.31 83 ARG A CA 1
ATOM 688 C C . ARG A 1 83 ? 11.403 -11.642 0.227 1.00 78.31 83 ARG A C 1
ATOM 690 O O . ARG A 1 83 ? 12.285 -11.740 -0.621 1.00 78.31 83 ARG A O 1
ATOM 697 N N . GLY A 1 84 ? 11.481 -12.201 1.435 1.00 71.62 84 GLY A N 1
ATOM 698 C CA . GLY A 1 84 ? 12.614 -13.018 1.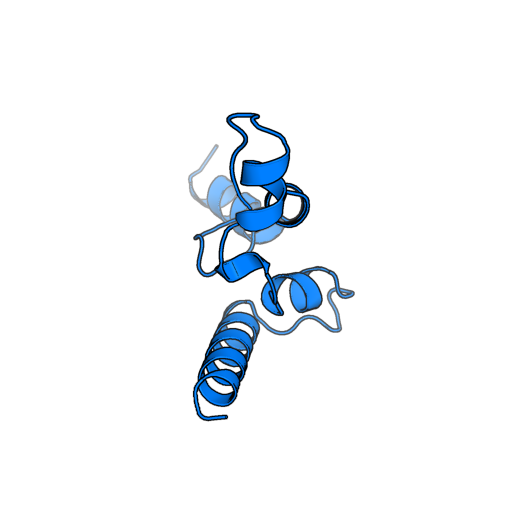878 1.00 71.62 84 GLY A CA 1
ATOM 699 C C . GLY A 1 84 ? 12.801 -14.274 1.024 1.00 71.62 84 GLY A C 1
ATOM 700 O O . GLY A 1 84 ? 13.909 -14.559 0.579 1.00 71.62 84 GLY A O 1
ATOM 701 N N . GLN A 1 85 ? 11.708 -14.969 0.699 1.00 67.31 85 GLN A N 1
ATOM 702 C CA . GLN A 1 85 ? 11.744 -16.170 -0.144 1.00 67.31 85 GLN A CA 1
ATOM 703 C C . GLN A 1 85 ? 12.142 -15.875 -1.600 1.00 67.31 85 GLN A C 1
ATOM 705 O O . GLN A 1 85 ? 12.835 -16.674 -2.222 1.00 67.31 85 GLN A O 1
ATOM 710 N N . ASN A 1 86 ? 11.763 -14.711 -2.141 1.00 58.31 86 ASN A N 1
ATOM 711 C CA . ASN A 1 86 ? 12.158 -14.295 -3.492 1.00 58.31 86 ASN A CA 1
ATOM 712 C C . ASN A 1 86 ? 13.629 -13.853 -3.602 1.00 58.31 86 ASN A C 1
ATOM 714 O O . ASN A 1 86 ? 14.120 -13.710 -4.716 1.00 58.31 86 ASN A O 1
ATOM 718 N N . HIS A 1 87 ? 14.327 -13.607 -2.486 1.00 54.38 87 HIS A N 1
ATOM 719 C CA . HIS A 1 87 ? 15.741 -13.208 -2.498 1.00 54.38 87 HIS A CA 1
ATOM 720 C C . HIS A 1 87 ? 16.712 -14.396 -2.375 1.00 54.38 87 HIS A C 1
ATOM 722 O O . HIS A 1 87 ? 17.896 -14.249 -2.655 1.00 54.38 87 HIS A O 1
ATOM 728 N N . LEU A 1 88 ? 16.206 -15.570 -1.980 1.00 53.12 88 LEU A N 1
ATOM 729 C CA . LEU A 1 88 ? 16.956 -16.827 -1.853 1.00 53.12 88 LEU A CA 1
ATOM 730 C C . LEU A 1 88 ? 16.879 -17.711 -3.114 1.00 53.12 88 LEU A C 1
ATOM 732 O O . LEU A 1 88 ? 17.317 -18.861 -3.074 1.00 53.12 88 LEU A O 1
ATOM 736 N N . ARG A 1 89 ? 16.295 -17.208 -4.207 1.00 45.31 89 ARG A N 1
ATOM 737 C CA . ARG A 1 89 ? 16.018 -17.963 -5.432 1.00 45.31 89 ARG A CA 1
ATOM 738 C C . ARG A 1 89 ? 16.674 -17.342 -6.655 1.00 45.31 89 ARG A C 1
ATOM 740 O O . ARG A 1 89 ? 16.714 -16.094 -6.723 1.00 45.31 89 ARG A O 1
#

Secondary structure (DSSP, 8-state):
--HHHHHHHHHHH-EEETTEEE-HHHHHHHHTSPPHHHHHHTT---PPPPGGGTT-HHHHHHTS-GGGPPPHHHHHHHHHHHHHHHH--